Protein AF-A0A1M6UAR2-F1 (afdb_monomer_lite)

Radius of gyration: 16.39 Å; chains: 1; bounding box: 45×16×45 Å

Sequence (66 aa):
MDCHHSKLNGTVFGTHDWPDSLRGQAAMYRKLAEQTDDPFVKNELLELASVCDEVANNIEDHLTGG

Foldseek 3Di:
DDDDDDDPDDDDVDLVVQLVVLLVQLVVLCVVLVVDPDPVSNVVSNVSSVVSNVVSVVSVCVVVPD

pLDDT: mean 82.1, std 20.04, range [40.06, 98.38]

Organism: NCBI:txid722472

Secondary structure (DSSP, 8-state):
--------------TTHHHHHHHHHHHHHHHHHHH---HHHHHHHHHHHHHHHHHHHHHHHHHH--

Structure (mmCIF, N/CA/C/O backbone):
data_AF-A0A1M6UAR2-F1
#
_entry.id   AF-A0A1M6UAR2-F1
#
loop_
_atom_site.group_PDB
_atom_site.id
_atom_site.type_symbol
_atom_site.label_atom_id
_atom_site.label_alt_id
_atom_site.label_comp_id
_atom_site.l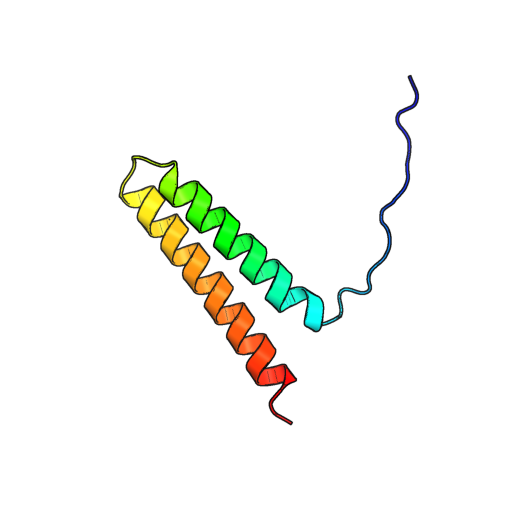abel_asym_id
_atom_site.label_entity_id
_atom_site.label_seq_id
_atom_site.pdbx_PDB_ins_code
_atom_site.Cartn_x
_atom_site.Cartn_y
_atom_site.Cartn_z
_atom_site.occupancy
_atom_site.B_iso_or_equiv
_atom_site.auth_seq_id
_atom_site.auth_comp_id
_atom_site.auth_asym_id
_atom_site.auth_atom_id
_atom_site.pdbx_PDB_model_num
ATOM 1 N N . MET A 1 1 ? 35.795 7.390 21.557 1.00 64.06 1 MET A N 1
ATOM 2 C CA . MET A 1 1 ? 35.020 8.497 20.962 1.00 64.06 1 MET A CA 1
ATOM 3 C C . MET A 1 1 ? 35.492 8.532 19.531 1.00 64.06 1 MET A C 1
ATOM 5 O O . MET A 1 1 ? 36.457 9.217 19.250 1.00 64.06 1 MET A O 1
ATOM 9 N N . ASP A 1 2 ? 34.889 7.702 18.680 1.00 43.84 2 ASP A N 1
ATOM 10 C CA . ASP A 1 2 ? 35.387 7.416 17.329 1.00 43.84 2 ASP A CA 1
ATOM 11 C C . ASP A 1 2 ? 34.172 7.231 16.420 1.00 43.84 2 ASP A C 1
ATOM 13 O O . ASP A 1 2 ? 33.816 6.142 15.980 1.00 43.84 2 ASP A O 1
ATOM 17 N N . CYS A 1 3 ? 33.460 8.336 16.227 1.00 60.19 3 CYS A N 1
ATOM 18 C CA . CYS A 1 3 ? 32.426 8.465 15.218 1.00 60.19 3 CYS A CA 1
ATOM 19 C C . CYS A 1 3 ? 33.129 8.885 13.929 1.00 60.19 3 CYS A C 1
ATOM 21 O O . CYS A 1 3 ? 33.409 10.067 13.795 1.00 60.19 3 CYS A O 1
ATOM 23 N N . HIS A 1 4 ? 33.450 7.960 13.021 1.00 55.16 4 HIS A N 1
ATOM 24 C CA . HIS A 1 4 ? 33.627 8.274 11.599 1.00 55.16 4 HIS A CA 1
ATOM 25 C C . HIS A 1 4 ? 33.650 7.008 10.730 1.00 55.16 4 HIS A C 1
ATOM 27 O O . HIS A 1 4 ? 34.592 6.226 10.751 1.00 55.16 4 HIS A O 1
ATOM 33 N N . HIS A 1 5 ? 32.631 6.952 9.870 1.00 59.31 5 HIS A N 1
ATOM 34 C CA . HIS A 1 5 ? 32.729 6.596 8.457 1.00 59.31 5 HIS A CA 1
ATOM 35 C C . HIS A 1 5 ? 32.865 5.113 8.058 1.00 59.31 5 HIS A C 1
ATOM 37 O O . HIS A 1 5 ? 33.817 4.424 8.407 1.00 59.31 5 HIS A O 1
ATOM 43 N N . SER A 1 6 ? 31.983 4.730 7.123 1.00 52.78 6 SER A N 1
ATOM 44 C CA . SER A 1 6 ? 31.970 3.523 6.269 1.00 52.78 6 SER A CA 1
ATOM 45 C C . SER A 1 6 ? 31.070 2.401 6.809 1.00 52.78 6 SER A C 1
ATOM 47 O O . SER A 1 6 ? 31.351 1.807 7.838 1.00 52.78 6 SER A O 1
ATOM 49 N N . LYS A 1 7 ? 29.968 2.029 6.151 1.00 46.56 7 LYS A N 1
ATOM 50 C CA . LYS A 1 7 ? 29.872 1.741 4.716 1.00 46.56 7 LYS A CA 1
ATOM 51 C C . LYS A 1 7 ? 28.514 2.147 4.135 1.00 46.56 7 LYS A C 1
ATOM 53 O O . LYS A 1 7 ? 27.529 1.438 4.301 1.00 46.56 7 LYS A O 1
ATOM 58 N N . LEU A 1 8 ? 28.510 3.215 3.342 1.00 45.25 8 LEU A N 1
ATOM 59 C CA . LEU A 1 8 ? 27.650 3.279 2.161 1.00 45.25 8 LEU A CA 1
ATOM 60 C C . LEU A 1 8 ? 28.263 2.323 1.120 1.00 45.25 8 LEU A C 1
ATOM 62 O O . LEU A 1 8 ? 28.969 2.748 0.214 1.00 45.25 8 LEU A O 1
ATOM 66 N N . ASN A 1 9 ? 28.086 1.014 1.320 1.00 40.06 9 ASN A N 1
ATOM 67 C CA . ASN A 1 9 ? 28.161 0.052 0.220 1.00 40.06 9 ASN A CA 1
ATOM 68 C C . ASN A 1 9 ? 26.808 0.212 -0.484 1.00 40.06 9 ASN A C 1
ATOM 70 O O . ASN A 1 9 ? 25.782 -0.096 0.102 1.00 40.06 9 ASN A O 1
ATOM 74 N N . GLY A 1 10 ? 26.725 0.841 -1.646 1.00 41.66 10 GLY A N 1
ATOM 75 C CA . GLY A 1 10 ? 27.397 0.338 -2.829 1.00 41.66 10 GLY A CA 1
ATOM 76 C C . GLY A 1 10 ? 26.447 -0.619 -3.533 1.00 41.66 10 GLY A C 1
ATOM 77 O O . GLY A 1 10 ? 26.771 -1.785 -3.701 1.00 41.66 10 GLY A O 1
ATOM 78 N N . THR A 1 11 ? 25.283 -0.118 -3.933 1.00 43.31 11 THR A N 1
ATOM 79 C CA . THR A 1 11 ? 24.494 -0.752 -4.978 1.00 43.31 11 THR A CA 1
ATOM 80 C C . THR A 1 11 ? 24.096 0.381 -5.894 1.00 43.31 11 THR A C 1
ATOM 82 O O . THR A 1 11 ? 23.465 1.350 -5.480 1.00 43.31 11 THR A O 1
ATOM 85 N N . VAL A 1 12 ? 24.559 0.304 -7.135 1.00 45.97 12 VAL A N 1
ATOM 86 C CA . VAL A 1 12 ? 23.857 0.904 -8.261 1.00 45.97 12 VAL A CA 1
ATOM 87 C C . VAL A 1 12 ? 22.367 0.677 -8.004 1.00 45.97 12 VAL A C 1
ATOM 89 O O . VAL A 1 12 ? 21.942 -0.475 -7.991 1.00 45.97 12 VAL A O 1
ATOM 92 N N . PHE A 1 13 ? 21.605 1.740 -7.725 1.00 46.56 13 PHE A N 1
ATOM 93 C CA . PHE A 1 13 ? 20.143 1.702 -7.740 1.00 46.56 13 PHE A CA 1
ATOM 94 C C . PHE A 1 13 ? 19.743 1.445 -9.195 1.00 46.56 13 PHE A C 1
ATOM 96 O O . PHE A 1 13 ? 19.402 2.354 -9.948 1.00 46.56 13 PHE A O 1
ATOM 103 N N . GLY A 1 14 ? 19.927 0.205 -9.643 1.00 52.91 14 GLY A N 1
ATOM 104 C CA . GLY A 1 14 ? 19.334 -0.274 -10.870 1.00 52.91 14 GLY A CA 1
ATOM 105 C C . GLY A 1 14 ? 17.831 -0.158 -10.694 1.00 52.91 14 GLY A C 1
ATOM 106 O O . GLY A 1 14 ? 17.316 -0.323 -9.591 1.00 52.91 14 GLY A O 1
ATOM 107 N N . THR A 1 15 ? 17.124 0.108 -11.779 1.00 54.94 15 THR A N 1
ATOM 108 C CA . THR A 1 15 ? 15.657 0.147 -11.823 1.00 54.94 15 THR A CA 1
ATOM 109 C C . THR A 1 15 ? 14.983 -1.062 -11.150 1.00 54.94 15 THR A C 1
ATOM 111 O O . THR A 1 15 ? 13.848 -0.934 -10.712 1.00 54.94 15 THR A O 1
ATOM 114 N N . HIS A 1 16 ? 15.687 -2.192 -10.987 1.00 60.56 16 HIS A N 1
ATOM 115 C CA . HIS A 1 16 ? 15.241 -3.372 -10.235 1.00 60.56 16 HIS A CA 1
ATOM 116 C C . HIS A 1 16 ? 15.194 -3.231 -8.701 1.00 60.56 16 HIS A C 1
ATOM 118 O O . HIS A 1 16 ? 14.448 -3.972 -8.080 1.00 60.56 16 HIS A O 1
ATOM 124 N N . ASP A 1 17 ? 15.931 -2.310 -8.073 1.00 78.75 17 ASP A N 1
ATOM 125 C CA . ASP A 1 17 ? 15.869 -2.107 -6.606 1.00 78.75 17 ASP A CA 1
ATOM 126 C C . ASP A 1 17 ? 14.662 -1.241 -6.192 1.00 78.75 17 ASP A C 1
ATOM 128 O O . ASP A 1 17 ? 14.265 -1.161 -5.029 1.00 78.75 17 ASP A O 1
ATOM 132 N N . TRP A 1 18 ? 14.047 -0.573 -7.169 1.00 84.56 18 TRP A N 1
ATOM 133 C CA . TRP A 1 18 ? 12.948 0.355 -6.943 1.00 84.56 18 TRP A CA 1
ATOM 134 C C . TRP A 1 18 ? 11.627 -0.341 -6.566 1.00 84.56 18 TRP A C 1
ATOM 136 O O . TRP A 1 18 ? 11.035 0.068 -5.563 1.00 84.56 18 TRP A O 1
ATOM 146 N N . PRO A 1 19 ? 11.183 -1.409 -7.266 1.00 90.50 19 PRO A N 1
ATOM 147 C CA . PRO A 1 19 ? 10.014 -2.193 -6.862 1.00 90.50 19 PRO A CA 1
ATOM 148 C C . PRO A 1 19 ? 10.131 -2.768 -5.446 1.00 90.50 19 PRO A C 1
ATOM 150 O O . PRO A 1 19 ? 9.201 -2.643 -4.648 1.00 90.50 19 PRO A O 1
ATOM 153 N N . ASP A 1 20 ? 11.287 -3.332 -5.093 1.00 90.38 20 ASP A N 1
ATOM 154 C CA . ASP A 1 20 ? 11.508 -3.921 -3.768 1.00 90.38 20 ASP A CA 1
ATOM 155 C C . ASP A 1 20 ? 11.518 -2.861 -2.658 1.00 90.38 20 ASP A C 1
ATOM 157 O O . ASP A 1 20 ? 10.913 -3.053 -1.599 1.00 90.38 20 ASP A O 1
ATOM 161 N N . SER A 1 21 ? 12.122 -1.697 -2.913 1.00 90.94 21 SER A N 1
ATOM 162 C CA . SER A 1 21 ? 12.074 -0.550 -2.000 1.00 90.94 21 SER A CA 1
ATOM 163 C C . SER A 1 21 ? 10.643 -0.047 -1.769 1.00 90.94 21 SER A C 1
ATOM 165 O O . SER A 1 21 ? 10.245 0.225 -0.632 1.00 90.94 21 SER A O 1
ATOM 167 N N . LEU A 1 22 ? 9.831 0.038 -2.827 1.00 94.06 22 LEU A N 1
ATOM 168 C CA . LEU A 1 22 ? 8.423 0.431 -2.738 1.00 94.06 22 LEU A CA 1
ATOM 169 C C . LEU A 1 22 ? 7.592 -0.590 -1.953 1.00 94.06 22 LEU A C 1
ATOM 171 O O . LEU A 1 22 ? 6.836 -0.200 -1.064 1.00 94.06 22 LEU A O 1
ATOM 175 N N . ARG A 1 23 ? 7.796 -1.893 -2.177 1.00 94.81 23 ARG A N 1
ATOM 176 C CA . ARG A 1 23 ? 7.152 -2.943 -1.368 1.00 94.81 23 ARG A CA 1
ATOM 177 C C . ARG A 1 23 ? 7.562 -2.881 0.101 1.00 94.81 23 ARG A C 1
ATOM 179 O O . ARG A 1 23 ? 6.724 -3.070 0.986 1.00 94.81 23 ARG A O 1
ATOM 186 N N . GLY A 1 24 ? 8.828 -2.568 0.380 1.00 95.44 24 GLY A N 1
ATOM 187 C CA . GLY A 1 24 ? 9.316 -2.317 1.736 1.00 95.44 24 GLY A CA 1
ATOM 188 C C . GLY A 1 24 ? 8.590 -1.147 2.411 1.00 95.44 24 GLY A C 1
ATOM 189 O O . GLY A 1 24 ? 8.171 -1.259 3.566 1.00 95.44 24 GLY A O 1
ATOM 190 N N . GLN A 1 25 ? 8.370 -0.052 1.680 1.00 95.25 25 GLN A N 1
ATOM 191 C CA . GLN A 1 25 ? 7.588 1.094 2.159 1.00 95.25 25 GLN A CA 1
ATOM 192 C C . GLN A 1 25 ? 6.115 0.729 2.386 1.00 95.25 25 GLN A C 1
ATOM 194 O O . GLN A 1 25 ? 5.572 1.040 3.445 1.00 95.25 25 GLN A O 1
ATOM 199 N N . ALA A 1 26 ? 5.491 -0.015 1.471 1.00 97.69 26 ALA A N 1
ATOM 200 C CA . ALA A 1 26 ? 4.116 -0.485 1.628 1.00 97.69 26 ALA A CA 1
ATOM 201 C C . ALA A 1 26 ? 3.939 -1.369 2.876 1.00 97.69 26 ALA A C 1
ATOM 203 O O . ALA A 1 26 ? 2.974 -1.224 3.630 1.00 97.69 26 ALA A O 1
ATOM 204 N N . ALA A 1 27 ? 4.890 -2.271 3.145 1.00 97.69 27 ALA A N 1
ATOM 205 C CA . ALA A 1 27 ? 4.900 -3.077 4.365 1.00 97.69 27 ALA A CA 1
ATOM 206 C C . ALA A 1 27 ? 5.051 -2.216 5.633 1.00 97.69 27 ALA A C 1
ATOM 208 O O . ALA A 1 27 ? 4.378 -2.464 6.636 1.00 97.69 27 ALA A O 1
ATOM 209 N N . MET A 1 28 ? 5.894 -1.181 5.587 1.00 97.75 28 MET A N 1
ATOM 210 C CA . MET A 1 28 ? 6.075 -0.244 6.696 1.00 97.75 28 MET A CA 1
ATOM 211 C C . MET A 1 28 ? 4.793 0.547 6.992 1.00 97.75 28 MET A C 1
ATOM 213 O O . MET A 1 28 ? 4.379 0.604 8.151 1.00 97.75 28 MET A O 1
ATOM 217 N N . TYR A 1 29 ? 4.109 1.066 5.970 1.00 98.12 29 TYR A N 1
ATOM 218 C CA . TYR A 1 29 ? 2.838 1.770 6.143 1.00 98.12 29 TYR A CA 1
ATOM 219 C C . TYR A 1 29 ? 1.723 0.868 6.680 1.00 98.12 29 TYR A C 1
ATOM 221 O O . TYR A 1 29 ? 1.027 1.264 7.614 1.00 98.12 29 TYR A O 1
ATOM 229 N N . ARG A 1 30 ? 1.607 -0.377 6.193 1.00 97.81 30 ARG A N 1
ATOM 230 C CA . ARG A 1 30 ? 0.672 -1.373 6.754 1.00 97.81 30 ARG A CA 1
ATOM 231 C C . ARG A 1 30 ? 0.919 -1.612 8.246 1.00 97.81 30 ARG A C 1
ATOM 233 O O . ARG A 1 30 ? -0.016 -1.579 9.040 1.00 97.81 30 ARG A O 1
ATOM 240 N N . LYS A 1 31 ? 2.186 -1.754 8.646 1.00 98.06 31 LYS A N 1
ATOM 241 C CA . LYS A 1 31 ? 2.561 -1.926 10.056 1.00 98.06 31 LYS A CA 1
ATOM 242 C C . LYS A 1 31 ? 2.227 -0.694 10.906 1.00 98.06 31 LYS A C 1
ATOM 244 O O . LYS A 1 31 ? 1.878 -0.834 12.076 1.00 98.06 31 LYS A O 1
ATOM 249 N N . LEU A 1 32 ? 2.357 0.516 10.361 1.00 97.75 32 LEU A N 1
ATOM 250 C CA . LEU A 1 32 ? 1.945 1.744 11.051 1.00 97.75 32 LEU A CA 1
ATOM 251 C C . LEU A 1 32 ? 0.418 1.827 11.183 1.00 97.75 32 LEU A C 1
ATOM 253 O O . LEU A 1 32 ? -0.076 2.215 12.237 1.00 97.75 32 LEU A O 1
ATOM 257 N N . ALA A 1 33 ? -0.322 1.404 10.156 1.00 97.81 33 ALA A N 1
ATOM 258 C CA . ALA A 1 33 ? -1.782 1.385 10.156 1.00 97.81 33 ALA A CA 1
ATOM 259 C C . ALA A 1 33 ? -2.359 0.416 11.205 1.00 97.81 33 ALA A C 1
ATOM 261 O O . ALA A 1 33 ? -3.416 0.674 11.774 1.00 97.81 33 ALA A O 1
ATOM 262 N N . GLU A 1 34 ? -1.666 -0.689 11.491 1.00 97.12 34 GLU A N 1
ATOM 263 C CA . GLU A 1 34 ? -2.017 -1.614 12.579 1.00 97.12 34 GLU A CA 1
ATOM 264 C C . GLU A 1 34 ? -1.797 -1.017 13.975 1.00 97.12 34 GLU A C 1
ATOM 266 O O . GLU A 1 34 ? -2.475 -1.404 14.922 1.00 97.12 34 GLU A O 1
ATOM 271 N N . GLN A 1 35 ? -0.847 -0.089 14.108 1.00 97.25 35 GLN A N 1
ATOM 272 C CA . GLN A 1 35 ? -0.474 0.533 15.382 1.00 97.25 35 GLN A CA 1
ATOM 273 C C . GLN A 1 35 ? -1.258 1.814 15.686 1.00 97.25 35 GLN A C 1
ATOM 275 O O . GLN A 1 35 ? -1.077 2.388 16.758 1.00 97.25 35 GLN A O 1
ATOM 280 N N . THR A 1 36 ? -2.077 2.297 14.749 1.00 95.56 36 THR A N 1
ATOM 281 C CA . THR A 1 36 ? -2.819 3.547 14.909 1.00 95.56 36 THR A CA 1
ATOM 282 C C . THR A 1 36 ? -4.290 3.277 15.223 1.00 95.56 36 THR A C 1
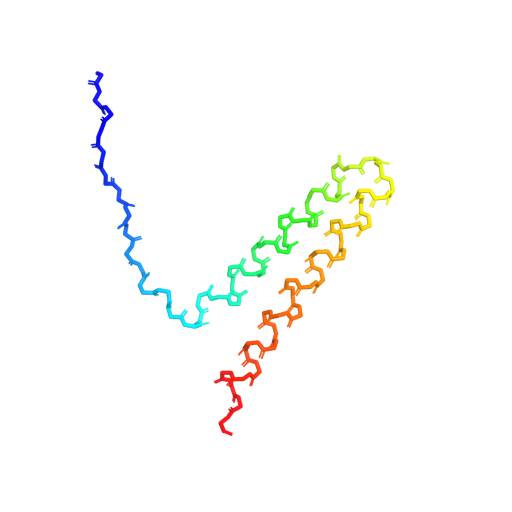ATOM 284 O O . THR A 1 36 ? -4.956 2.500 14.538 1.00 95.56 36 THR A O 1
ATOM 287 N N . ASP A 1 37 ? -4.799 3.941 16.260 1.00 96.94 37 ASP A N 1
ATOM 288 C CA . ASP A 1 37 ? -6.213 3.882 16.650 1.00 96.94 37 ASP A CA 1
ATOM 289 C C . ASP A 1 37 ? -7.067 4.918 15.905 1.00 96.94 37 ASP A C 1
ATOM 291 O O . ASP A 1 37 ? -8.294 4.820 15.896 1.00 96.94 37 ASP A O 1
ATOM 295 N N . ASP A 1 38 ? -6.430 5.916 15.282 1.00 97.94 38 ASP A N 1
ATOM 296 C CA . ASP A 1 38 ? -7.114 6.957 14.522 1.00 97.94 38 ASP A CA 1
ATOM 297 C C . ASP A 1 38 ? -7.575 6.397 13.159 1.00 97.94 38 ASP A C 1
ATOM 299 O O . ASP A 1 38 ? -6.738 6.041 12.321 1.00 97.94 38 ASP A O 1
ATOM 303 N N . PRO A 1 39 ? -8.896 6.316 12.894 1.00 96.06 39 PRO A N 1
ATOM 304 C CA . PRO A 1 39 ? -9.408 5.734 11.656 1.00 96.06 39 PRO A CA 1
ATOM 305 C C . PRO A 1 39 ? -9.007 6.509 10.398 1.00 96.06 39 PRO A C 1
ATOM 307 O O . PRO A 1 39 ? -8.876 5.909 9.334 1.00 96.06 39 PRO A O 1
ATOM 310 N N . PHE A 1 40 ? -8.824 7.827 10.504 1.00 97.25 40 PHE A N 1
ATOM 311 C CA . PHE A 1 40 ? -8.396 8.662 9.389 1.00 97.25 40 PHE A CA 1
ATOM 312 C C . PHE A 1 40 ? -6.929 8.378 9.061 1.00 97.25 40 PHE A C 1
ATOM 314 O O . PHE A 1 40 ? -6.616 8.013 7.931 1.00 97.25 40 PHE A O 1
ATOM 321 N N . VAL A 1 41 ? -6.049 8.418 10.065 1.00 97.06 41 VAL A N 1
ATOM 322 C CA . VAL A 1 41 ? -4.619 8.111 9.883 1.00 97.06 41 VAL A CA 1
ATOM 323 C C . VAL A 1 41 ? -4.421 6.682 9.373 1.00 97.06 41 VAL A C 1
ATOM 325 O O . VAL A 1 41 ? -3.585 6.444 8.503 1.00 97.06 41 VAL A O 1
ATOM 328 N N . LYS A 1 42 ? -5.212 5.725 9.869 1.00 98.06 42 LYS A N 1
ATOM 329 C CA . LYS A 1 42 ? -5.183 4.338 9.395 1.00 98.06 42 LYS A CA 1
ATOM 330 C C . LYS A 1 42 ? -5.491 4.238 7.903 1.00 98.06 42 LYS A C 1
ATOM 332 O O . LYS A 1 42 ? -4.778 3.533 7.194 1.00 98.06 42 LYS A O 1
ATOM 337 N N . ASN A 1 43 ? -6.537 4.921 7.440 1.00 98.12 43 ASN A N 1
ATOM 338 C CA . ASN A 1 43 ? -6.923 4.900 6.032 1.00 98.12 43 ASN A CA 1
ATOM 339 C C . ASN A 1 43 ? -5.845 5.529 5.147 1.00 98.12 43 ASN A C 1
ATOM 341 O O . ASN A 1 43 ? -5.437 4.893 4.181 1.00 98.12 43 ASN A O 1
ATOM 345 N N . GLU A 1 44 ? -5.308 6.690 5.526 1.00 98.38 44 GLU A N 1
ATOM 346 C CA . GLU A 1 44 ? -4.225 7.353 4.782 1.00 98.38 44 GLU A CA 1
ATOM 347 C C . GLU A 1 44 ? -2.987 6.448 4.650 1.00 98.38 44 GLU A C 1
ATOM 349 O O . GLU A 1 44 ? -2.407 6.314 3.575 1.00 98.38 44 GLU A O 1
ATOM 354 N N . LEU A 1 45 ? -2.592 5.755 5.726 1.00 98.38 45 LEU A N 1
ATOM 355 C CA . LEU A 1 45 ? -1.466 4.814 5.693 1.00 98.38 45 LEU A CA 1
ATOM 356 C C . LEU A 1 45 ? -1.735 3.614 4.773 1.00 98.38 45 LEU A C 1
ATOM 358 O O . LEU A 1 45 ? -0.830 3.152 4.078 1.00 98.38 45 LEU A O 1
ATOM 362 N N . LEU A 1 46 ? -2.966 3.099 4.753 1.00 98.31 46 LEU A N 1
ATOM 363 C CA . LEU A 1 46 ? -3.342 2.006 3.855 1.00 98.31 46 LEU A CA 1
ATOM 364 C C . LEU A 1 46 ? -3.393 2.458 2.390 1.00 98.31 46 LEU A C 1
ATOM 366 O O . LEU A 1 46 ? -2.945 1.709 1.521 1.00 98.31 46 LEU A O 1
ATOM 370 N N . GLU A 1 47 ? -3.868 3.672 2.110 1.00 98.38 47 GLU A N 1
ATOM 371 C CA . GLU A 1 47 ? -3.834 4.251 0.763 1.00 98.38 47 GLU A CA 1
ATOM 372 C C . GLU A 1 47 ? -2.395 4.460 0.283 1.00 98.38 47 GLU A C 1
ATOM 374 O O . GLU A 1 47 ? -2.053 4.038 -0.822 1.00 98.38 47 GLU A O 1
ATOM 379 N N . LEU A 1 48 ? -1.513 4.999 1.130 1.00 98.00 48 LEU A N 1
ATOM 380 C CA . LEU A 1 48 ? -0.087 5.125 0.811 1.00 98.00 48 LEU A CA 1
ATOM 381 C C . LEU A 1 48 ? 0.563 3.766 0.523 1.00 98.00 48 LEU A C 1
ATOM 383 O O . LEU A 1 48 ? 1.330 3.641 -0.432 1.00 98.00 48 LEU A O 1
ATOM 387 N N . ALA A 1 49 ? 0.233 2.729 1.301 1.00 97.94 49 ALA A N 1
ATOM 388 C CA . ALA A 1 49 ? 0.710 1.375 1.029 1.00 97.94 49 ALA A CA 1
ATOM 389 C C . ALA A 1 49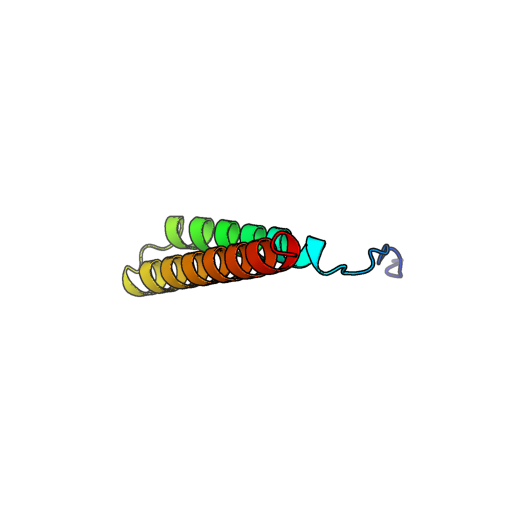 ? 0.234 0.860 -0.338 1.00 97.94 49 ALA A C 1
ATOM 391 O O . ALA A 1 49 ? 1.021 0.263 -1.073 1.00 97.94 49 ALA A O 1
ATOM 392 N N . SER A 1 50 ? -1.029 1.122 -0.687 1.00 98.00 50 SER A N 1
ATOM 393 C CA . SER A 1 50 ? -1.601 0.750 -1.984 1.00 98.00 50 SER A CA 1
ATOM 394 C C . SER A 1 50 ? -0.883 1.441 -3.143 1.00 98.00 50 SER A C 1
ATOM 396 O O . SER A 1 50 ? -0.546 0.784 -4.123 1.00 98.00 50 SER A O 1
ATOM 398 N N . VAL A 1 51 ? -0.602 2.743 -3.024 1.00 96.88 51 VAL A N 1
ATOM 399 C CA . VAL A 1 51 ? 0.125 3.505 -4.053 1.00 96.88 51 VAL A CA 1
ATOM 400 C C . VAL A 1 51 ? 1.538 2.953 -4.247 1.00 96.88 51 VAL A C 1
ATOM 402 O O . VAL A 1 51 ? 1.993 2.805 -5.379 1.00 96.88 51 VAL A O 1
ATOM 405 N N . CYS A 1 52 ? 2.240 2.604 -3.164 1.00 96.12 52 CYS A N 1
ATOM 406 C CA . CYS A 1 52 ? 3.563 1.991 -3.263 1.00 96.12 52 CYS A CA 1
ATOM 407 C C . CYS A 1 52 ? 3.531 0.647 -4.010 1.00 96.12 52 CYS A C 1
ATOM 409 O O . CYS A 1 52 ? 4.370 0.429 -4.885 1.00 96.12 52 CYS A O 1
ATOM 411 N N . ASP A 1 53 ? 2.571 -0.230 -3.697 1.00 95.06 53 ASP A N 1
ATOM 412 C CA . ASP A 1 53 ? 2.416 -1.516 -4.390 1.00 95.06 53 ASP A CA 1
ATOM 413 C C . ASP A 1 53 ? 2.053 -1.316 -5.877 1.00 95.06 53 ASP A C 1
ATOM 415 O O . ASP A 1 53 ? 2.612 -1.990 -6.741 1.00 95.06 53 ASP A O 1
ATOM 419 N N . GLU A 1 54 ? 1.171 -0.364 -6.199 1.00 95.94 54 GLU A N 1
ATOM 420 C CA . GLU A 1 54 ? 0.787 -0.047 -7.582 1.00 95.9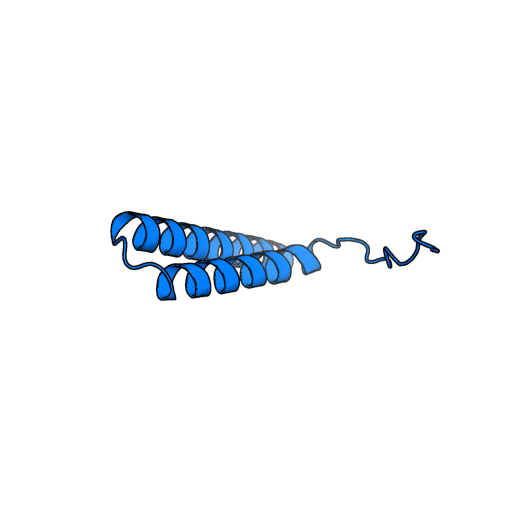4 54 GLU A CA 1
ATOM 421 C C . GLU A 1 54 ? 1.983 0.437 -8.407 1.00 95.94 54 GLU A C 1
ATOM 423 O O . GLU A 1 54 ? 2.235 -0.069 -9.500 1.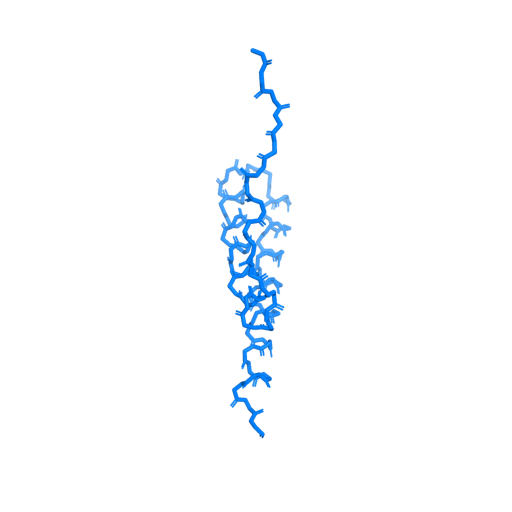00 95.94 54 GLU A O 1
ATOM 428 N N . VAL A 1 55 ? 2.759 1.385 -7.878 1.00 93.56 55 VAL A N 1
ATOM 429 C CA . VAL A 1 55 ? 3.936 1.909 -8.580 1.00 93.56 55 VAL A CA 1
ATOM 430 C C . VAL A 1 55 ? 4.990 0.814 -8.757 1.00 93.56 55 VAL A C 1
ATOM 432 O O . VAL A 1 55 ? 5.581 0.724 -9.831 1.00 93.56 55 VAL A O 1
ATOM 435 N N . ALA A 1 56 ? 5.197 -0.046 -7.753 1.00 91.94 56 ALA A N 1
ATOM 436 C CA . ALA A 1 56 ? 6.111 -1.182 -7.858 1.00 91.94 56 ALA A CA 1
ATOM 437 C C . ALA A 1 56 ? 5.707 -2.130 -8.996 1.00 91.94 56 ALA A C 1
ATOM 439 O O . ALA A 1 56 ? 6.545 -2.466 -9.833 1.00 91.94 56 ALA A O 1
ATOM 440 N N . ASN A 1 57 ? 4.423 -2.497 -9.060 1.00 91.44 57 ASN A N 1
ATOM 441 C CA . ASN A 1 57 ? 3.890 -3.358 -10.116 1.00 91.44 57 ASN A CA 1
ATOM 442 C C . ASN A 1 57 ? 4.013 -2.691 -11.492 1.00 91.44 57 ASN A C 1
ATOM 444 O O . ASN A 1 57 ? 4.501 -3.313 -12.427 1.00 91.44 57 ASN A O 1
ATOM 448 N N . ASN A 1 58 ? 3.682 -1.400 -11.601 1.00 90.75 58 ASN A N 1
ATOM 449 C CA . ASN A 1 58 ? 3.820 -0.656 -12.853 1.00 90.75 58 ASN A CA 1
ATOM 450 C C . ASN A 1 58 ? 5.273 -0.651 -13.353 1.00 90.75 58 ASN A C 1
ATOM 452 O O . ASN A 1 58 ? 5.508 -0.806 -14.549 1.00 90.75 58 ASN A O 1
ATOM 456 N N . ILE A 1 59 ? 6.260 -0.482 -12.466 1.00 88.94 59 ILE A N 1
ATOM 457 C CA . ILE A 1 59 ? 7.680 -0.531 -12.843 1.00 88.94 59 ILE A CA 1
ATOM 458 C C . ILE A 1 59 ? 8.063 -1.934 -13.324 1.00 88.94 59 ILE A C 1
ATOM 460 O O . ILE A 1 59 ? 8.726 -2.058 -14.352 1.00 88.94 59 ILE A O 1
ATOM 464 N N . GLU A 1 60 ? 7.649 -2.986 -12.618 1.00 85.81 60 GLU A N 1
ATOM 465 C CA . GLU A 1 60 ? 7.927 -4.369 -13.023 1.00 85.81 60 GLU A CA 1
ATOM 466 C C . GLU A 1 60 ? 7.289 -4.731 -14.362 1.00 85.81 60 GLU A C 1
ATOM 468 O O . GLU A 1 60 ? 7.952 -5.343 -15.201 1.00 85.81 60 GLU A O 1
ATOM 473 N N . ASP A 1 61 ? 6.054 -4.298 -14.606 1.00 85.56 61 ASP A N 1
ATOM 474 C CA . ASP A 1 61 ? 5.361 -4.500 -15.878 1.00 85.56 61 ASP A CA 1
ATOM 475 C C . ASP A 1 61 ? 6.130 -3.840 -17.033 1.00 85.56 61 ASP A C 1
ATOM 477 O O . ASP A 1 61 ? 6.297 -4.436 -18.096 1.00 85.56 61 ASP A O 1
ATOM 481 N N . HIS A 1 62 ? 6.681 -2.640 -16.818 1.00 81.62 62 HIS A N 1
ATOM 482 C CA . HIS A 1 62 ? 7.503 -1.950 -17.819 1.00 81.62 62 HIS A CA 1
ATOM 483 C C . HIS A 1 62 ? 8.908 -2.555 -17.982 1.00 81.62 62 HIS A C 1
ATOM 485 O O . HIS A 1 62 ? 9.520 -2.388 -19.033 1.00 81.62 62 HIS A O 1
ATOM 491 N N . LEU A 1 63 ? 9.447 -3.236 -16.965 1.00 74.56 63 LEU A N 1
ATOM 492 C CA . LEU A 1 63 ? 10.738 -3.935 -17.050 1.00 74.56 63 LEU A CA 1
ATOM 493 C C . LEU A 1 63 ? 10.613 -5.326 -17.688 1.00 74.56 63 LEU A C 1
ATOM 495 O O . LEU A 1 63 ? 11.578 -5.821 -18.271 1.00 74.56 63 LEU A O 1
ATOM 499 N N . THR A 1 64 ? 9.448 -5.962 -17.567 1.00 72.94 64 THR A N 1
ATOM 500 C CA . THR A 1 64 ? 9.169 -7.305 -18.098 1.00 72.94 64 THR A CA 1
ATOM 501 C C . THR A 1 64 ? 8.452 -7.285 -19.451 1.00 72.94 64 THR A C 1
ATOM 503 O O . THR A 1 64 ? 8.519 -8.274 -20.185 1.00 72.94 64 THR A O 1
ATOM 506 N N . GLY A 1 65 ? 7.824 -6.165 -19.821 1.00 61.25 65 GLY A N 1
ATOM 507 C CA . GLY A 1 65 ? 7.289 -5.902 -21.156 1.00 61.25 65 GLY A CA 1
ATOM 508 C C . GLY A 1 65 ? 8.355 -5.343 -22.102 1.00 61.25 65 GLY A C 1
ATOM 509 O O . GLY A 1 65 ? 8.715 -4.173 -22.006 1.00 61.25 65 GLY A O 1
ATOM 510 N N . GLY A 1 66 ? 8.866 -6.190 -23.001 1.00 47.06 66 GLY A N 1
ATOM 511 C CA . GLY A 1 66 ? 9.771 -5.805 -24.097 1.00 47.06 66 GLY A CA 1
ATOM 512 C C . GLY A 1 66 ? 9.084 -5.1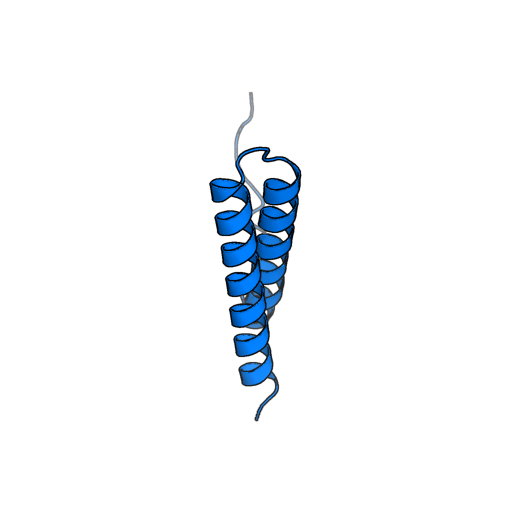09 -25.267 1.00 47.06 66 GLY A C 1
ATOM 513 O O . GLY A 1 66 ? 7.882 -5.372 -25.499 1.00 47.06 66 GLY A O 1
#